Protein AF-A0A2V9ZE07-F1 (afdb_monomer_lite)

Secondary structure (DSSP, 8-state):
-HHHHHHHHHHHTGGGSHHHHHHHGGGGGT--THHHHHHHHHHHHHHHHHHHHHHHHHHTHHHHHHHHHHHHHHHHHHHHHHHHS-SS-S----HHHHHHHHSTTGGGSEE--TT-GGGHHHHHHH-SSEESS-S-GGG---HHHHSS--SSGGGGGGGHHHHHHHHHHHHHTGGGGT-

pLDDT: mean 88.66, std 7.22, range [58.84, 97.31]

Radius of gyration: 22.38 Å; chains: 1; bounding box: 46×36×62 Å

Sequence (179 aa):
MFVAWYLTALLGLGGTTPVAKFLLGRAFQVLTFERFTFWATLMALPIVAAVAEELVARYKMKAAVPLWIAVVATFSMSVAWTAFRPINGSPFRVDEVINFLNRDEHAKFRYLTLGFGYNFSKVAAAVKAQSIDGDYNSARLLPELTAYGSGQLYNSKYYGAAGMESLRSVLKHANQYGL

Structure (mmCIF, N/CA/C/O backbone):
data_AF-A0A2V9ZE07-F1
#
_entry.id   AF-A0A2V9ZE07-F1
#
loop_
_atom_site.group_PDB
_atom_site.id
_atom_site.type_symbol
_atom_site.label_atom_id
_atom_site.label_alt_id
_atom_site.label_comp_id
_atom_site.label_asym_id
_atom_site.label_entity_id
_atom_site.label_seq_id
_atom_site.pdbx_PDB_ins_code
_atom_site.Cartn_x
_atom_site.Cartn_y
_atom_site.Cartn_z
_atom_site.occupancy
_atom_site.B_iso_or_equiv
_atom_site.auth_seq_id
_atom_site.auth_comp_id
_atom_site.auth_asym_id
_atom_site.auth_atom_id
_atom_site.pdbx_PDB_model_num
ATOM 1 N N . MET A 1 1 ? -22.632 -9.093 8.313 1.00 81.12 1 MET A N 1
ATOM 2 C CA . MET A 1 1 ? -21.652 -7.987 8.406 1.00 81.12 1 MET A CA 1
ATOM 3 C C . MET A 1 1 ? -20.412 -8.370 9.212 1.00 81.12 1 MET A C 1
ATOM 5 O O . MET A 1 1 ? -19.327 -8.313 8.657 1.00 81.12 1 MET A O 1
ATOM 9 N N . PHE A 1 2 ? -20.553 -8.840 10.457 1.00 88.75 2 PHE A N 1
ATOM 10 C CA . PHE A 1 2 ? -19.416 -9.216 11.314 1.00 88.75 2 PHE A CA 1
ATOM 11 C C . PHE A 1 2 ? -18.482 -10.286 10.712 1.00 88.75 2 PHE A C 1
ATOM 13 O O . PHE A 1 2 ? -17.270 -10.118 10.723 1.00 88.75 2 PHE A O 1
ATOM 20 N N . VAL A 1 3 ? -19.035 -11.346 10.110 1.00 92.25 3 VAL A N 1
ATOM 21 C CA . VAL A 1 3 ? -18.234 -12.400 9.451 1.00 92.25 3 VAL A CA 1
ATOM 22 C C . VAL A 1 3 ? -17.419 -11.845 8.279 1.00 92.25 3 VAL A C 1
ATOM 24 O O . VAL A 1 3 ? -16.237 -12.143 8.155 1.00 92.25 3 VAL A O 1
ATOM 27 N N . ALA A 1 4 ? -18.033 -11.003 7.441 1.00 92.06 4 ALA A N 1
ATOM 28 C CA . ALA A 1 4 ? -17.349 -10.375 6.312 1.00 92.06 4 ALA A CA 1
ATOM 29 C C . ALA A 1 4 ? -16.219 -9.454 6.792 1.00 92.06 4 ALA A C 1
ATOM 31 O O . ALA A 1 4 ? -15.099 -9.570 6.302 1.00 92.06 4 ALA A O 1
ATOM 32 N N . TRP A 1 5 ? -16.492 -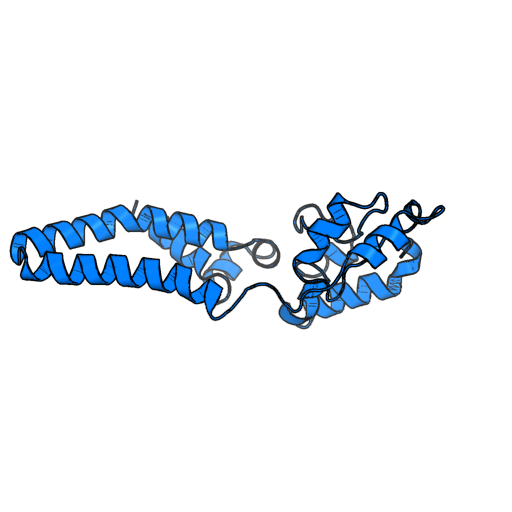8.625 7.807 1.00 94.75 5 TRP A N 1
ATOM 33 C CA . TRP A 1 5 ? -15.478 -7.806 8.465 1.00 94.75 5 TRP A CA 1
ATOM 34 C C . TRP A 1 5 ? -14.305 -8.662 8.953 1.00 94.75 5 TRP A C 1
ATOM 36 O O . TRP A 1 5 ? -13.168 -8.404 8.569 1.00 94.75 5 TRP A O 1
ATOM 46 N N . TYR A 1 6 ? -14.584 -9.725 9.710 1.00 92.62 6 TYR A N 1
ATOM 47 C CA . TYR A 1 6 ? -13.567 -10.604 10.282 1.00 92.62 6 TYR A CA 1
ATOM 48 C C . TYR A 1 6 ? -12.697 -11.269 9.208 1.00 92.62 6 TYR A C 1
ATOM 50 O O . TYR A 1 6 ? -11.472 -11.250 9.305 1.00 92.62 6 TYR A O 1
ATOM 58 N N . LEU A 1 7 ? -13.309 -11.784 8.138 1.00 92.69 7 LEU A N 1
ATOM 59 C CA . LEU A 1 7 ? -12.576 -12.362 7.010 1.00 92.69 7 LEU A CA 1
ATOM 60 C C . LEU A 1 7 ? -11.699 -11.318 6.307 1.00 92.69 7 LEU A C 1
ATOM 62 O O . LEU A 1 7 ? -10.524 -11.576 6.057 1.00 92.69 7 LEU A O 1
ATOM 66 N N . THR A 1 8 ? -12.232 -10.125 6.024 1.00 93.62 8 THR A N 1
ATOM 67 C CA . THR A 1 8 ? -11.437 -9.052 5.405 1.00 93.62 8 THR A CA 1
ATOM 68 C C . THR A 1 8 ? -10.323 -8.546 6.315 1.00 93.62 8 THR A C 1
ATOM 70 O O . THR A 1 8 ? -9.238 -8.257 5.823 1.00 93.62 8 THR A O 1
ATOM 73 N N . ALA A 1 9 ? -10.537 -8.500 7.631 1.00 93.56 9 ALA A N 1
ATOM 74 C CA . ALA A 1 9 ? -9.517 -8.118 8.599 1.00 93.56 9 ALA A CA 1
ATOM 75 C C . ALA A 1 9 ? -8.389 -9.158 8.649 1.00 93.56 9 ALA A C 1
ATOM 77 O O . ALA A 1 9 ? -7.220 -8.795 8.554 1.00 93.56 9 ALA A O 1
ATOM 78 N N . LEU A 1 10 ? -8.726 -10.452 8.708 1.00 92.88 10 LEU A N 1
ATOM 79 C CA . LEU A 1 10 ? -7.743 -11.539 8.683 1.00 92.88 10 LEU A CA 1
ATOM 80 C C . LEU A 1 10 ? -6.925 -11.565 7.389 1.00 92.88 10 LEU A C 1
ATOM 82 O O . LEU A 1 10 ? -5.717 -11.786 7.435 1.00 92.88 10 LEU A O 1
ATOM 86 N N . LEU A 1 11 ? -7.560 -11.322 6.240 1.00 92.69 11 LEU A N 1
ATOM 87 C CA . LEU A 1 11 ? -6.845 -11.209 4.969 1.00 92.69 11 LEU A CA 1
ATOM 88 C C . LEU A 1 11 ? -6.000 -9.928 4.908 1.00 92.69 11 LEU A C 1
ATOM 90 O O . LEU A 1 11 ? -4.870 -9.978 4.433 1.00 92.69 11 LEU A O 1
ATOM 94 N N . GLY A 1 12 ? -6.498 -8.803 5.430 1.00 92.19 12 GLY A N 1
ATOM 95 C CA . GLY A 1 12 ? -5.788 -7.517 5.472 1.00 92.19 12 GLY A CA 1
ATOM 96 C C . GLY A 1 12 ? -4.499 -7.539 6.299 1.00 92.19 12 GLY A C 1
ATOM 97 O O . GLY A 1 12 ? -3.578 -6.774 6.023 1.00 92.19 12 GLY A O 1
ATOM 98 N N . LEU A 1 13 ? -4.379 -8.471 7.249 1.00 90.56 13 LEU A N 1
ATOM 99 C CA . LEU A 1 13 ? -3.137 -8.735 7.986 1.00 90.56 13 LEU A CA 1
ATOM 100 C C . LEU A 1 13 ? -2.004 -9.287 7.096 1.00 90.56 13 LEU A C 1
ATOM 102 O O . LEU A 1 13 ? -0.842 -9.314 7.521 1.00 90.56 13 LEU A O 1
ATOM 106 N N . GLY A 1 14 ? -2.313 -9.720 5.869 1.00 87.31 14 GLY A N 1
ATOM 107 C CA . GLY A 1 14 ? -1.336 -10.187 4.892 1.00 87.31 14 GLY A CA 1
ATOM 108 C C . GLY A 1 14 ? -0.454 -11.299 5.457 1.00 87.31 14 GLY A C 1
ATOM 109 O O . GLY A 1 14 ? -0.948 -12.309 5.949 1.00 87.31 14 GLY A O 1
ATOM 110 N N . GLY A 1 15 ? 0.867 -11.112 5.400 1.00 83.81 15 GLY A N 1
ATOM 111 C CA . GLY A 1 15 ? 1.847 -12.103 5.860 1.00 83.81 15 GLY A CA 1
ATOM 112 C C . GLY A 1 15 ? 2.083 -12.171 7.368 1.00 83.81 15 GLY A C 1
ATOM 113 O O . GLY A 1 15 ? 2.853 -13.023 7.803 1.00 83.81 15 GLY A O 1
ATOM 114 N N . THR A 1 16 ? 1.451 -11.309 8.171 1.00 86.62 16 THR A N 1
ATOM 115 C CA . THR A 1 16 ? 1.605 -11.353 9.640 1.00 86.62 16 THR A CA 1
ATOM 116 C C . THR A 1 16 ? 0.843 -12.517 10.276 1.00 86.62 16 THR A C 1
ATOM 118 O O . THR A 1 16 ? 1.150 -12.914 11.397 1.00 86.62 16 THR A O 1
ATOM 121 N N . THR A 1 17 ? -0.106 -13.113 9.545 1.00 88.75 17 THR A N 1
ATOM 122 C CA . THR A 1 17 ? -0.785 -14.355 9.928 1.00 88.75 17 THR A CA 1
ATOM 123 C C . THR A 1 17 ? -0.690 -15.379 8.795 1.00 88.75 17 THR A C 1
ATOM 125 O O . THR A 1 17 ? -0.633 -15.007 7.621 1.00 88.75 17 THR A O 1
ATOM 128 N N . PRO A 1 18 ? -0.700 -16.690 9.092 1.00 88.38 18 PRO A N 1
ATOM 129 C CA . PRO A 1 18 ? -0.617 -17.705 8.045 1.00 88.38 18 PRO A CA 1
ATOM 130 C C . PRO A 1 18 ? -1.939 -17.881 7.272 1.00 88.38 18 PRO A C 1
ATOM 132 O O . PRO A 1 18 ? -1.960 -18.546 6.237 1.00 88.38 18 PRO A O 1
ATOM 135 N N . VAL A 1 19 ? -3.036 -17.267 7.736 1.00 89.75 19 VAL A N 1
ATOM 136 C CA . VAL A 1 19 ? -4.397 -17.429 7.196 1.00 89.75 19 VAL A CA 1
ATOM 137 C C . VAL A 1 19 ? -4.473 -17.034 5.723 1.00 89.75 19 VAL A C 1
ATOM 139 O O . VAL A 1 19 ? -4.924 -17.823 4.895 1.00 89.75 19 VAL A O 1
ATOM 142 N N . ALA A 1 20 ? -3.985 -15.841 5.376 1.00 87.50 20 ALA A N 1
ATOM 143 C CA . ALA A 1 20 ? -4.022 -15.354 4.000 1.00 87.50 20 ALA A CA 1
ATOM 144 C C . ALA A 1 20 ? -3.210 -16.253 3.053 1.00 87.50 20 ALA A C 1
ATOM 146 O O . ALA A 1 20 ? -3.636 -16.517 1.930 1.00 87.50 20 ALA A O 1
ATOM 147 N N . LYS A 1 21 ? -2.070 -16.776 3.520 1.00 88.19 21 LYS A N 1
ATOM 148 C CA . LYS A 1 21 ? -1.216 -17.678 2.739 1.00 88.19 21 LYS A CA 1
ATOM 149 C C . LYS A 1 21 ? -1.889 -19.027 2.482 1.00 88.19 21 LYS A C 1
ATOM 151 O O . LYS A 1 21 ? -1.805 -19.533 1.366 1.00 88.19 21 LYS A O 1
ATOM 156 N N . PHE A 1 22 ? -2.572 -19.591 3.480 1.00 90.75 22 PHE A N 1
ATOM 157 C CA . PHE A 1 22 ? -3.299 -20.852 3.321 1.00 90.75 22 PHE A CA 1
ATOM 158 C C . PHE A 1 22 ? -4.522 -20.721 2.411 1.00 90.75 22 PHE A C 1
ATOM 160 O O . PHE A 1 22 ? -4.741 -21.590 1.574 1.00 90.75 22 PHE A O 1
ATOM 167 N N . LEU A 1 23 ? -5.287 -19.633 2.534 1.00 89.88 23 LEU A N 1
ATOM 168 C CA . LEU A 1 23 ? -6.501 -19.430 1.739 1.00 89.88 23 LEU A CA 1
ATOM 169 C C . LEU A 1 23 ? -6.212 -19.063 0.278 1.00 89.88 23 LEU A C 1
ATOM 171 O O . LEU A 1 23 ? -6.925 -19.509 -0.616 1.00 89.88 23 LEU A O 1
ATOM 175 N N . LEU A 1 24 ? -5.192 -18.236 0.026 1.00 87.62 24 LEU A N 1
ATOM 176 C CA . LEU A 1 24 ? -4.928 -17.671 -1.304 1.00 87.62 24 LEU A CA 1
ATOM 177 C C . LEU A 1 24 ? -3.844 -18.425 -2.087 1.00 87.62 24 LEU A C 1
ATOM 179 O O . LEU A 1 24 ? -3.703 -18.216 -3.294 1.00 87.62 24 LEU A O 1
ATOM 183 N N . GLY A 1 25 ? -3.052 -19.279 -1.430 1.00 86.81 25 GLY A N 1
ATOM 184 C CA . GLY A 1 25 ? -1.989 -20.051 -2.073 1.00 86.81 25 GLY A CA 1
ATOM 185 C C . GLY A 1 25 ? -1.024 -19.158 -2.860 1.00 86.81 25 GLY A C 1
ATOM 186 O O . GLY A 1 25 ? -0.417 -18.243 -2.308 1.00 86.81 25 GLY A O 1
ATOM 187 N N . ARG A 1 26 ? -0.895 -19.390 -4.173 1.00 80.88 26 ARG A N 1
ATOM 188 C CA . ARG A 1 26 ? -0.017 -18.592 -5.052 1.00 80.88 26 ARG A CA 1
ATOM 189 C C . ARG A 1 26 ? -0.466 -17.133 -5.183 1.00 80.88 26 ARG A C 1
ATOM 191 O O . ARG A 1 26 ? 0.384 -16.256 -5.302 1.00 80.88 26 ARG A O 1
ATOM 198 N N . ALA A 1 27 ? -1.768 -16.851 -5.101 1.00 81.81 27 ALA A N 1
ATOM 199 C CA . ALA A 1 27 ? -2.284 -15.486 -5.213 1.00 81.81 27 ALA A CA 1
ATOM 200 C C . ALA A 1 27 ? -1.805 -14.584 -4.061 1.00 81.81 27 ALA A C 1
ATOM 202 O O . ALA A 1 27 ? -1.682 -13.376 -4.247 1.00 81.81 27 ALA A O 1
ATOM 203 N N . PHE A 1 28 ? -1.438 -15.166 -2.912 1.00 83.81 28 PHE A N 1
ATOM 204 C CA . PHE A 1 28 ? -0.814 -14.447 -1.797 1.00 83.81 28 PHE A CA 1
ATOM 205 C C . PHE A 1 28 ? 0.465 -13.698 -2.207 1.00 83.81 28 PHE A C 1
ATOM 207 O O . PHE A 1 28 ? 0.761 -12.644 -1.658 1.00 83.81 28 PHE A O 1
ATOM 214 N N . GLN A 1 29 ? 1.227 -14.232 -3.165 1.00 75.81 29 GLN A N 1
ATOM 215 C CA . GLN A 1 29 ? 2.504 -13.649 -3.589 1.00 75.81 29 GLN A CA 1
ATOM 216 C C . GLN A 1 29 ? 2.340 -12.444 -4.525 1.00 75.81 29 GLN A C 1
ATOM 218 O O . GLN A 1 29 ? 3.306 -11.723 -4.752 1.00 75.81 29 GLN A O 1
ATOM 223 N N . VAL A 1 30 ? 1.140 -12.248 -5.079 1.00 72.44 30 VAL A N 1
ATOM 224 C CA . VAL A 1 30 ? 0.864 -11.242 -6.117 1.00 72.44 30 VAL A CA 1
ATOM 225 C C . VAL A 1 30 ? -0.130 -10.185 -5.629 1.00 72.44 30 VAL A C 1
ATOM 227 O O . VAL A 1 30 ? -0.059 -9.029 -6.040 1.00 72.44 30 VAL A O 1
ATOM 230 N N . LEU A 1 31 ? -1.070 -10.565 -4.758 1.00 77.75 31 LEU A N 1
ATOM 231 C CA . LEU A 1 31 ? -2.118 -9.672 -4.273 1.00 77.75 31 LEU A CA 1
ATOM 232 C C . LEU A 1 31 ? -1.576 -8.601 -3.324 1.00 77.75 31 LEU A C 1
ATOM 234 O O . LEU A 1 31 ? -0.875 -8.888 -2.356 1.00 77.75 31 LEU A O 1
ATOM 238 N N . THR A 1 32 ? -2.004 -7.361 -3.554 1.00 80.38 32 THR A N 1
ATOM 239 C CA . THR A 1 32 ? -1.836 -6.269 -2.597 1.00 80.38 32 THR A CA 1
ATOM 240 C C . THR A 1 32 ? -2.959 -6.321 -1.560 1.00 80.38 32 THR A C 1
ATOM 242 O O . THR A 1 32 ? -4.146 -6.203 -1.875 1.00 80.38 32 THR A O 1
ATOM 245 N N . PHE A 1 33 ? -2.592 -6.518 -0.292 1.00 87.50 33 PHE A N 1
ATOM 246 C CA . PHE A 1 33 ? -3.560 -6.732 0.792 1.00 87.50 33 PHE A CA 1
ATOM 247 C C . PHE A 1 33 ? -4.286 -5.461 1.259 1.00 87.50 33 PHE A C 1
ATOM 249 O O . PHE A 1 33 ? -5.283 -5.547 1.972 1.00 87.50 33 PHE A O 1
ATOM 256 N N . GLU A 1 34 ? -3.854 -4.289 0.790 1.00 87.50 34 GLU A N 1
ATOM 257 C CA . GLU A 1 34 ? -4.428 -2.979 1.125 1.00 87.50 34 GLU A CA 1
ATOM 258 C C . GLU A 1 34 ? -5.934 -2.901 0.856 1.00 87.50 34 GLU A C 1
ATOM 260 O O . GLU A 1 34 ? -6.675 -2.295 1.627 1.00 87.50 34 GLU A O 1
ATOM 265 N N . ARG A 1 35 ? -6.412 -3.572 -0.201 1.00 89.62 35 ARG A N 1
ATOM 266 C CA . ARG A 1 35 ? -7.842 -3.623 -0.536 1.00 89.62 35 ARG A CA 1
ATOM 267 C C . ARG A 1 35 ? -8.655 -4.284 0.576 1.00 89.62 35 ARG A C 1
ATOM 269 O O . ARG A 1 35 ? -9.740 -3.811 0.900 1.00 89.62 35 ARG A O 1
ATOM 276 N N . PHE A 1 36 ? -8.135 -5.353 1.179 1.00 93.56 36 PHE A N 1
ATOM 277 C CA . PHE A 1 36 ? -8.804 -6.028 2.291 1.00 93.56 36 PHE A CA 1
ATOM 278 C C . PHE A 1 36 ? -8.802 -5.153 3.543 1.00 93.56 36 PHE A C 1
ATOM 280 O O . PHE A 1 36 ? -9.841 -5.024 4.182 1.00 93.56 36 PHE A O 1
ATOM 287 N N . THR A 1 37 ? -7.687 -4.482 3.840 1.00 92.75 37 THR A N 1
ATOM 288 C CA . THR A 1 37 ? -7.582 -3.534 4.961 1.00 92.75 37 THR A CA 1
ATOM 289 C C . THR A 1 37 ? -8.543 -2.354 4.811 1.00 92.75 37 THR A C 1
ATOM 291 O O . THR A 1 37 ? -9.201 -1.965 5.778 1.00 92.75 37 TH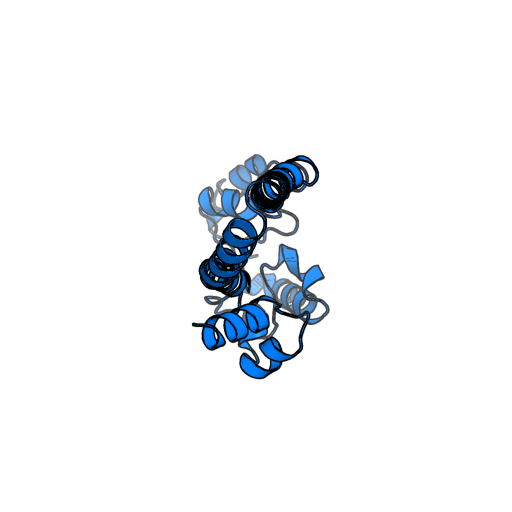R A O 1
ATOM 294 N N . PHE A 1 38 ? -8.688 -1.820 3.596 1.00 93.75 38 PHE A N 1
ATOM 295 C CA . PHE A 1 38 ? -9.657 -0.770 3.285 1.00 93.75 38 PHE A CA 1
ATOM 296 C C . PHE A 1 38 ? -11.090 -1.221 3.596 1.00 93.75 38 PHE A C 1
ATOM 298 O O . PHE A 1 38 ? -11.792 -0.577 4.380 1.00 93.75 38 PHE A O 1
ATOM 305 N N . TRP A 1 39 ? -11.510 -2.365 3.048 1.00 94.81 39 TRP A N 1
ATOM 306 C CA . TRP A 1 39 ? -12.858 -2.890 3.269 1.00 94.81 39 TRP A CA 1
ATOM 307 C C . TRP A 1 39 ? -13.110 -3.289 4.724 1.00 94.81 39 TRP A C 1
ATOM 309 O O . TRP A 1 39 ? -14.190 -3.016 5.248 1.00 94.81 39 TRP A O 1
ATOM 319 N N . ALA A 1 40 ? -12.117 -3.867 5.399 1.00 95.38 40 ALA A N 1
ATOM 320 C CA . ALA A 1 40 ? -12.195 -4.180 6.821 1.00 95.38 40 ALA A CA 1
ATOM 321 C C . ALA A 1 40 ? -12.408 -2.912 7.661 1.00 95.38 40 ALA A C 1
ATOM 323 O O . ALA A 1 40 ? -13.243 -2.901 8.561 1.00 95.38 40 ALA A O 1
ATOM 324 N N . THR A 1 41 ? -11.716 -1.818 7.340 1.00 93.19 41 THR A N 1
ATOM 325 C CA . THR A 1 41 ? -11.874 -0.540 8.051 1.00 93.19 41 THR A CA 1
ATOM 326 C C . THR A 1 41 ? -13.267 0.048 7.832 1.00 93.19 41 THR A C 1
ATOM 328 O O . THR A 1 41 ? -13.922 0.452 8.790 1.00 93.19 41 THR A O 1
ATOM 331 N N . LEU A 1 42 ? -13.770 0.030 6.592 1.00 94.50 42 LEU A N 1
ATOM 332 C CA . LEU A 1 42 ? -15.113 0.525 6.279 1.00 94.50 42 LEU A CA 1
ATOM 333 C C . LEU A 1 42 ? -16.202 -0.288 6.997 1.00 94.50 42 LEU A C 1
ATOM 335 O O . LEU A 1 42 ? -17.130 0.276 7.574 1.00 94.50 42 LEU A O 1
ATOM 339 N N . MET A 1 43 ? -16.069 -1.617 7.010 1.00 95.44 43 MET A N 1
ATOM 340 C CA . MET A 1 43 ? -17.009 -2.502 7.702 1.00 95.44 43 MET A CA 1
ATOM 341 C C . MET A 1 43 ? -16.907 -2.421 9.231 1.00 95.44 43 MET A C 1
ATOM 343 O O . MET A 1 43 ? -17.859 -2.802 9.911 1.00 95.44 43 MET A O 1
ATOM 347 N N . ALA A 1 44 ? -15.798 -1.919 9.782 1.00 94.81 44 ALA A N 1
ATOM 348 C CA . ALA A 1 44 ? -15.656 -1.681 11.217 1.00 94.81 44 ALA A CA 1
ATOM 349 C C . ALA A 1 44 ? -16.483 -0.477 11.698 1.00 94.81 44 ALA A C 1
ATOM 351 O O . ALA A 1 44 ? -16.851 -0.433 12.872 1.00 94.81 44 ALA A O 1
ATOM 352 N N . LEU A 1 45 ? -16.796 0.486 10.816 1.00 93.62 45 LEU A N 1
ATOM 353 C CA . LEU A 1 45 ? -17.426 1.752 11.209 1.00 93.62 45 LEU A CA 1
ATOM 354 C C . LEU A 1 45 ? -18.736 1.569 11.990 1.00 93.62 45 LEU A C 1
ATOM 356 O O . LEU A 1 45 ? -18.857 2.200 13.036 1.00 93.62 45 LEU A O 1
ATOM 360 N N . PRO A 1 46 ? -19.690 0.701 11.593 1.00 94.38 46 PRO A N 1
ATOM 361 C CA . PRO A 1 46 ? -20.930 0.545 12.356 1.00 94.38 46 PRO A CA 1
ATOM 362 C C . PRO A 1 46 ? -20.726 -0.114 13.721 1.00 94.38 46 PRO A C 1
ATOM 364 O O . PRO A 1 46 ? -21.448 0.200 14.660 1.00 94.38 46 PRO A O 1
ATOM 367 N N . ILE A 1 47 ? -19.725 -0.992 13.851 1.00 92.88 47 ILE A N 1
ATOM 368 C CA . ILE A 1 47 ? -19.372 -1.619 15.133 1.00 92.88 47 ILE A CA 1
ATOM 369 C C . ILE A 1 47 ? -18.835 -0.545 16.084 1.00 92.88 47 ILE A C 1
ATOM 371 O O . ILE A 1 47 ? -19.285 -0.437 17.221 1.00 92.88 47 ILE A O 1
ATOM 375 N N . VAL A 1 48 ? -17.910 0.288 15.598 1.00 93.50 48 VAL A N 1
ATOM 376 C CA . VAL A 1 48 ? -17.354 1.408 16.369 1.00 93.50 48 VAL A CA 1
ATOM 377 C C . VAL A 1 48 ? -18.437 2.434 16.706 1.00 93.50 48 VAL A C 1
ATOM 379 O O . VAL A 1 48 ? -18.473 2.925 17.830 1.00 93.50 48 VAL A O 1
ATOM 382 N N . ALA A 1 49 ? -19.341 2.728 15.768 1.00 93.75 49 ALA A N 1
ATOM 383 C CA . ALA A 1 49 ? -20.445 3.659 15.976 1.00 93.75 49 ALA A CA 1
ATOM 384 C C . ALA A 1 49 ? -21.406 3.178 17.071 1.00 93.75 49 ALA A C 1
ATOM 386 O O . ALA A 1 49 ? -21.729 3.965 17.954 1.00 93.75 49 ALA A O 1
ATOM 387 N N . ALA A 1 50 ? -21.793 1.898 17.070 1.00 95.12 50 ALA A N 1
ATOM 388 C CA . ALA A 1 50 ? -22.657 1.330 18.107 1.00 95.12 50 ALA A CA 1
ATOM 389 C C . ALA A 1 50 ? -22.017 1.424 19.504 1.00 95.12 50 ALA A C 1
ATOM 391 O O . ALA A 1 50 ? -22.663 1.829 20.468 1.00 95.12 50 ALA A O 1
ATOM 392 N N . VAL A 1 51 ? -20.716 1.125 19.608 1.00 94.56 51 VAL A N 1
ATOM 393 C CA . VAL A 1 51 ? -19.968 1.262 20.870 1.00 94.56 51 VAL A CA 1
ATOM 394 C C . VAL A 1 51 ? -19.876 2.728 21.306 1.00 94.56 51 VAL A C 1
ATOM 396 O O . VAL A 1 51 ? -20.049 3.042 22.484 1.00 94.56 51 VAL A O 1
ATOM 399 N N . ALA A 1 52 ? -19.614 3.644 20.371 1.00 95.19 52 ALA A N 1
ATOM 400 C CA . ALA A 1 52 ? -19.549 5.074 20.655 1.00 95.19 52 ALA A CA 1
ATOM 401 C C . ALA A 1 52 ? -20.906 5.628 21.115 1.00 95.19 52 ALA A C 1
ATOM 403 O O . ALA A 1 52 ? -20.952 6.407 22.066 1.00 95.19 52 ALA A O 1
ATOM 404 N N . GLU A 1 53 ? -22.001 5.202 20.483 1.00 96.69 53 GLU A N 1
ATOM 405 C CA . GLU A 1 53 ? -23.365 5.568 20.861 1.00 96.69 53 GLU A CA 1
ATOM 406 C C . GLU A 1 53 ? -23.674 5.128 22.295 1.00 96.69 53 GLU A C 1
ATOM 408 O O . GLU A 1 53 ? -24.090 5.953 23.108 1.00 96.69 53 GLU A O 1
ATOM 413 N N . GLU A 1 54 ? -23.393 3.870 22.644 1.00 96.88 54 GLU A N 1
ATOM 414 C CA . GLU A 1 54 ? -23.634 3.349 23.992 1.00 96.88 54 GLU A CA 1
ATOM 415 C C . GLU A 1 54 ? -22.799 4.091 25.052 1.00 96.88 54 GLU A C 1
ATOM 417 O O . GLU A 1 54 ? -23.304 4.475 26.113 1.00 96.88 54 GLU A O 1
ATOM 422 N N . LEU A 1 55 ? -21.526 4.370 24.750 1.00 96.12 55 LEU A N 1
ATOM 423 C CA . LEU A 1 55 ? -20.639 5.130 25.632 1.00 96.12 55 LEU A CA 1
ATOM 424 C C . LEU A 1 55 ? -21.133 6.564 25.851 1.00 96.12 55 LEU A C 1
ATOM 426 O O . LEU A 1 55 ? -21.142 7.048 26.987 1.00 96.12 55 LEU A O 1
ATOM 430 N N . VAL A 1 56 ? -21.555 7.252 24.789 1.00 97.12 56 VAL A N 1
ATOM 431 C CA . VAL A 1 56 ? -22.074 8.622 24.881 1.00 97.12 56 VAL A CA 1
ATOM 432 C C . VAL A 1 56 ? -23.433 8.645 25.575 1.00 97.12 56 VAL A C 1
ATOM 434 O O . VAL A 1 56 ? -23.662 9.518 26.409 1.00 97.12 56 VAL A O 1
ATOM 437 N N . ALA A 1 57 ? -24.311 7.674 25.330 1.00 96.88 57 ALA A N 1
ATOM 438 C CA . ALA A 1 57 ? -25.584 7.571 26.037 1.00 96.88 57 ALA A CA 1
ATOM 439 C C . ALA A 1 57 ? -25.375 7.402 27.553 1.00 96.88 57 ALA A C 1
ATOM 441 O O . ALA A 1 57 ? -26.044 8.057 28.357 1.00 96.88 57 ALA A O 1
ATOM 442 N N . ARG A 1 58 ? -24.399 6.575 27.953 1.00 97.31 58 ARG A N 1
ATOM 443 C CA . ARG A 1 58 ? -24.125 6.253 29.360 1.00 97.31 58 ARG A CA 1
ATOM 444 C C . ARG A 1 58 ? -23.342 7.333 30.104 1.00 97.31 58 ARG A C 1
ATOM 446 O O . ARG A 1 58 ? -23.661 7.645 31.249 1.00 97.31 58 ARG A O 1
ATOM 453 N N . TYR A 1 59 ? -22.314 7.898 29.475 1.00 96.69 59 TYR A N 1
ATOM 454 C CA . TYR A 1 59 ? -21.357 8.802 30.127 1.00 96.69 59 TYR A CA 1
ATOM 455 C C . TYR A 1 59 ? -21.415 10.246 29.604 1.00 96.69 59 TYR A C 1
ATOM 457 O O . TYR A 1 59 ? -20.726 11.125 30.135 1.00 96.69 59 TYR A O 1
ATOM 465 N N . LYS A 1 60 ? -22.261 10.527 28.603 1.00 95.31 60 LYS A N 1
ATOM 466 C CA . LYS A 1 60 ? -22.480 11.852 28.001 1.00 95.31 60 LYS A CA 1
ATOM 467 C C . LYS A 1 60 ? -21.155 12.502 27.590 1.00 95.31 60 LYS A C 1
ATOM 469 O O . LYS A 1 60 ? -20.312 11.874 26.948 1.00 95.31 60 LYS A O 1
ATOM 474 N N . MET A 1 61 ? -20.932 13.749 28.008 1.00 94.00 61 MET A N 1
ATOM 475 C CA . MET A 1 61 ? -19.726 14.516 27.692 1.00 94.00 61 MET A CA 1
ATOM 476 C C . MET A 1 61 ? -18.433 13.858 28.185 1.00 94.00 61 MET A C 1
ATOM 478 O O . MET A 1 61 ? -17.391 14.055 27.565 1.00 94.00 61 MET A O 1
ATOM 482 N N . LYS A 1 62 ? -18.486 13.032 29.243 1.00 95.06 62 LYS A N 1
ATOM 483 C CA . LYS A 1 62 ? -17.301 12.314 29.738 1.00 95.06 62 LYS A CA 1
ATOM 484 C C . LYS A 1 62 ? -16.809 11.239 28.761 1.00 95.06 62 LYS A C 1
ATOM 486 O O . LYS A 1 62 ? -15.637 10.897 28.822 1.00 95.06 62 LYS A O 1
ATOM 491 N N . ALA A 1 63 ? -17.666 10.741 27.865 1.00 95.06 63 ALA A N 1
ATOM 492 C CA . ALA A 1 63 ? -17.271 9.869 26.755 1.00 95.06 63 ALA A CA 1
ATOM 493 C C . ALA A 1 63 ? -17.103 10.634 25.435 1.00 95.06 63 ALA A C 1
ATOM 495 O O . ALA A 1 63 ? -16.171 10.355 24.686 1.00 95.06 63 ALA A O 1
ATOM 496 N N . ALA A 1 64 ? -17.957 11.625 25.157 1.00 95.00 64 ALA A N 1
ATOM 497 C CA . ALA A 1 64 ? -17.919 12.354 23.888 1.00 95.00 64 ALA A CA 1
ATOM 498 C C . ALA A 1 64 ? -16.592 13.102 23.670 1.00 95.00 64 ALA A C 1
ATOM 500 O O . ALA A 1 64 ? -16.025 13.040 22.582 1.00 95.00 64 ALA A O 1
ATOM 501 N N . VAL A 1 65 ? -16.066 13.765 24.708 1.00 96.44 65 VAL A N 1
ATOM 502 C CA . VAL A 1 65 ? -14.797 14.509 24.625 1.00 96.44 65 VAL A CA 1
ATOM 503 C C . VAL A 1 65 ? -13.607 13.594 24.299 1.00 96.44 65 VAL A C 1
ATOM 505 O O . VAL A 1 65 ? -12.934 13.860 23.304 1.00 96.44 65 VAL A O 1
ATOM 508 N N . PRO A 1 66 ? -13.325 12.511 25.053 1.00 96.25 66 PRO A N 1
ATOM 509 C CA . PRO A 1 66 ? -12.203 11.634 24.723 1.00 96.25 66 PRO A CA 1
ATOM 510 C C . PRO A 1 66 ? -12.383 10.905 23.386 1.00 96.25 66 PRO A C 1
ATOM 512 O O . PRO A 1 66 ? -11.396 10.732 22.677 1.00 96.25 66 PRO A O 1
ATOM 515 N N . LEU A 1 67 ? -13.610 10.530 22.998 1.00 95.44 67 LEU A N 1
ATOM 516 C CA . LEU A 1 67 ? -13.871 9.954 21.672 1.00 95.44 67 LEU A CA 1
ATOM 517 C C . LEU A 1 67 ? -13.532 10.943 20.553 1.00 95.44 67 LEU A C 1
ATOM 519 O O . LEU A 1 67 ? -12.855 10.577 19.594 1.00 95.44 67 LEU A O 1
ATOM 523 N N . TRP A 1 68 ? -13.943 12.204 20.692 1.00 95.38 68 TRP A N 1
ATOM 524 C CA . TRP A 1 68 ? -13.609 13.247 19.726 1.00 95.38 68 TRP A CA 1
ATOM 525 C C . TRP A 1 68 ? -12.097 13.484 19.642 1.00 95.38 68 TRP A C 1
ATOM 527 O O . TRP A 1 68 ? -11.542 13.522 18.545 1.00 95.38 68 TRP A O 1
ATOM 537 N N . ILE A 1 69 ? -11.411 13.556 20.789 1.00 96.88 69 ILE A N 1
ATOM 538 C CA . ILE A 1 69 ? -9.947 13.675 20.839 1.00 96.88 69 ILE A CA 1
ATOM 539 C C . ILE A 1 69 ? -9.286 12.481 20.142 1.00 96.88 69 ILE A C 1
ATOM 541 O O . ILE A 1 69 ? -8.370 12.681 19.351 1.00 96.88 69 ILE A O 1
ATOM 545 N N . ALA A 1 70 ? -9.749 11.252 20.388 1.00 94.81 70 ALA A N 1
ATOM 546 C CA . ALA A 1 70 ? -9.197 10.048 19.769 1.00 94.81 70 ALA A CA 1
ATOM 547 C C . ALA A 1 70 ? -9.357 10.052 18.242 1.00 94.81 70 ALA A C 1
ATOM 549 O O . ALA A 1 70 ? -8.425 9.691 17.521 1.00 94.81 70 ALA A O 1
ATOM 550 N N . VAL A 1 71 ? -10.513 10.503 17.747 1.00 93.50 71 VAL A N 1
ATOM 551 C CA . VAL A 1 71 ? -10.779 10.672 16.313 1.00 93.50 71 VAL A CA 1
ATOM 552 C C . VAL A 1 71 ? -9.813 11.690 15.711 1.00 93.50 71 VAL A C 1
ATOM 554 O O . VAL A 1 71 ? -9.084 11.356 14.776 1.00 93.50 71 VAL A O 1
ATOM 557 N N . VAL A 1 72 ? -9.752 12.903 16.271 1.00 96.50 72 VAL A N 1
ATOM 558 C CA . VAL A 1 72 ? -8.859 13.963 15.781 1.00 96.50 72 VAL A CA 1
ATOM 559 C C . VAL A 1 72 ? -7.406 13.503 15.823 1.00 96.50 72 VAL A C 1
ATOM 561 O O . VAL A 1 72 ? -6.713 13.600 14.816 1.00 96.50 72 VAL A O 1
ATOM 564 N N . ALA A 1 73 ? -6.959 12.926 16.938 1.00 96.12 73 ALA A N 1
ATOM 565 C CA . ALA A 1 73 ? -5.597 12.432 17.091 1.00 96.12 73 ALA A CA 1
ATOM 566 C C . ALA A 1 73 ? -5.256 11.357 16.051 1.00 96.12 73 ALA A C 1
ATOM 568 O O . ALA A 1 73 ? -4.171 11.396 15.477 1.00 96.12 73 ALA A O 1
ATOM 569 N N . THR A 1 74 ? -6.178 10.433 15.765 1.00 92.19 74 THR 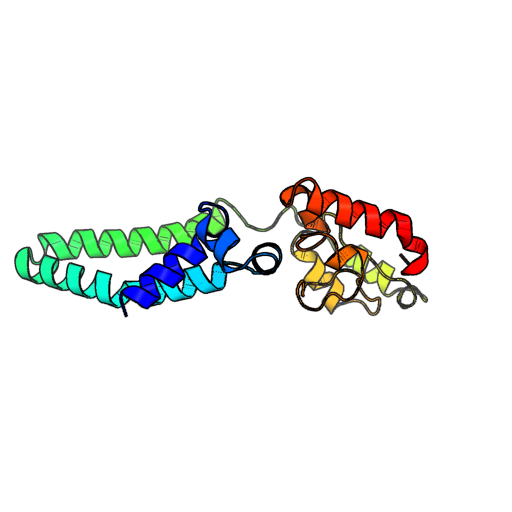A N 1
ATOM 570 C CA . THR A 1 74 ? -5.962 9.365 14.779 1.00 92.19 74 THR A CA 1
ATOM 571 C C . THR A 1 74 ? -5.801 9.944 13.374 1.00 92.19 74 THR A C 1
ATOM 573 O O . THR A 1 74 ? -4.803 9.664 12.713 1.00 92.19 74 THR A O 1
ATOM 576 N N . PHE A 1 75 ? -6.722 10.809 12.933 1.00 91.25 75 PHE A N 1
ATOM 577 C CA . PHE A 1 75 ? -6.636 11.443 11.612 1.00 91.25 75 PHE A CA 1
ATOM 578 C C . PHE A 1 75 ? -5.413 12.358 11.486 1.00 91.25 75 PHE A C 1
ATOM 580 O O . PHE A 1 75 ? -4.686 12.286 10.493 1.00 91.25 75 PHE A O 1
ATOM 587 N N . SER A 1 76 ? -5.144 13.183 12.500 1.00 94.62 76 SER A N 1
ATOM 588 C CA . SER A 1 76 ? -3.973 14.059 12.522 1.00 94.62 76 SER A CA 1
ATOM 589 C C . SER A 1 76 ? -2.674 13.263 12.494 1.00 94.62 76 SER A C 1
ATOM 591 O O . SER A 1 76 ? -1.773 13.628 11.746 1.00 94.62 76 SER A O 1
ATOM 593 N N . MET A 1 77 ? -2.577 12.160 13.241 1.00 93.06 77 MET A N 1
ATOM 594 C CA . MET A 1 77 ? -1.396 11.298 13.231 1.00 93.06 77 MET A CA 1
ATOM 595 C C . MET A 1 77 ? -1.193 10.640 11.863 1.00 93.06 77 MET A C 1
ATOM 597 O O . MET A 1 77 ? -0.068 10.615 11.370 1.00 93.06 77 MET A O 1
ATOM 601 N N . SER A 1 78 ? -2.261 10.162 11.212 1.00 87.44 78 SER A N 1
ATOM 602 C CA . SER A 1 78 ? -2.172 9.596 9.859 1.00 87.44 78 SER A CA 1
ATOM 603 C C . SER A 1 78 ? -1.615 10.600 8.844 1.00 87.44 78 SER A C 1
ATOM 605 O O . SER A 1 78 ? -0.751 10.243 8.046 1.00 87.44 78 SER A O 1
ATOM 607 N N . VAL A 1 79 ? -2.055 11.862 8.899 1.00 88.62 79 VAL A N 1
ATOM 608 C CA . VAL A 1 79 ? -1.534 12.927 8.026 1.00 88.62 79 VAL A CA 1
ATOM 609 C C . VAL A 1 79 ? -0.102 13.300 8.415 1.00 88.62 79 VAL A C 1
ATOM 611 O O . VAL A 1 79 ? 0.790 13.310 7.565 1.00 88.62 79 VAL A O 1
ATOM 614 N N . ALA A 1 80 ? 0.153 13.552 9.699 1.00 92.06 80 ALA A N 1
ATOM 615 C CA . ALA A 1 80 ? 1.461 13.962 10.202 1.00 92.06 80 ALA A CA 1
ATOM 616 C C . ALA A 1 80 ? 2.554 12.920 9.926 1.00 92.06 80 ALA A C 1
ATOM 618 O O . ALA A 1 80 ? 3.692 13.284 9.630 1.00 92.06 80 ALA A O 1
ATOM 619 N N . TRP A 1 81 ? 2.216 11.627 9.952 1.00 89.31 81 TRP A N 1
ATOM 620 C CA . TRP A 1 81 ? 3.155 10.557 9.629 1.00 89.31 81 TRP A CA 1
ATOM 621 C C . TRP A 1 81 ? 3.775 10.730 8.241 1.00 89.31 81 TRP A C 1
ATOM 623 O O . TRP A 1 81 ? 4.981 10.555 8.089 1.00 89.31 81 TRP A O 1
ATOM 633 N N . THR A 1 82 ? 2.992 11.157 7.246 1.00 83.75 82 THR A N 1
ATOM 634 C CA . THR A 1 82 ? 3.501 11.397 5.883 1.00 83.75 82 THR A CA 1
ATOM 635 C C . THR A 1 82 ? 4.461 12.585 5.795 1.00 83.75 82 THR A C 1
ATOM 637 O O . THR A 1 82 ? 5.340 12.591 4.935 1.00 83.75 82 THR A O 1
ATOM 640 N N . ALA A 1 83 ? 4.348 13.554 6.710 1.00 85.12 83 ALA A N 1
ATOM 641 C CA . ALA A 1 83 ? 5.271 14.680 6.814 1.00 85.12 83 ALA A CA 1
ATOM 642 C C . ALA A 1 83 ? 6.584 14.289 7.517 1.00 85.12 83 ALA A C 1
ATOM 644 O O . ALA A 1 83 ? 7.660 14.674 7.067 1.00 85.12 83 ALA A O 1
ATOM 645 N N . PHE A 1 84 ? 6.517 13.495 8.595 1.00 86.62 84 PHE A N 1
ATOM 646 C CA . PHE A 1 84 ? 7.707 13.048 9.337 1.00 86.62 84 PHE A CA 1
ATOM 647 C C . PHE A 1 84 ? 8.455 11.891 8.662 1.00 86.62 84 PHE A C 1
ATOM 649 O O . PHE A 1 84 ? 9.664 11.731 8.839 1.00 86.62 84 PHE A O 1
ATOM 656 N N . ARG A 1 85 ? 7.736 11.056 7.911 1.00 82.12 85 ARG A N 1
ATOM 657 C CA . ARG A 1 85 ? 8.253 9.900 7.174 1.00 82.12 85 ARG A CA 1
ATOM 658 C C . ARG A 1 85 ? 7.781 9.980 5.721 1.00 82.12 85 ARG A C 1
ATOM 660 O O . ARG A 1 85 ? 6.913 9.200 5.323 1.00 82.12 85 ARG A O 1
ATOM 667 N N . PRO A 1 86 ? 8.332 10.914 4.923 1.00 72.38 86 PRO A N 1
ATOM 668 C CA . PRO A 1 86 ? 7.980 11.014 3.517 1.00 72.38 86 PRO A CA 1
ATOM 669 C C . PRO A 1 86 ? 8.223 9.674 2.817 1.00 72.38 86 PRO A C 1
ATOM 671 O O . PRO A 1 86 ? 9.289 9.070 2.932 1.00 72.38 86 PRO A O 1
ATOM 674 N N . ILE A 1 87 ? 7.203 9.210 2.093 1.00 67.31 87 ILE A N 1
ATOM 675 C CA . ILE A 1 87 ? 7.205 7.932 1.358 1.00 67.31 87 ILE A CA 1
ATOM 676 C C . ILE A 1 87 ? 8.146 7.998 0.138 1.00 67.31 87 ILE A C 1
ATOM 678 O O . ILE A 1 87 ? 8.572 6.976 -0.404 1.00 67.31 87 ILE A O 1
ATOM 682 N N . ASN A 1 88 ? 8.518 9.210 -0.273 1.00 64.62 88 ASN A N 1
ATOM 683 C CA . ASN A 1 88 ? 9.434 9.444 -1.374 1.00 64.62 88 ASN A CA 1
ATOM 684 C C . ASN A 1 88 ? 10.880 9.310 -0.885 1.00 64.62 88 ASN A C 1
ATOM 686 O O . ASN A 1 88 ? 11.349 10.093 -0.059 1.00 64.62 88 ASN A O 1
ATOM 690 N N . GLY A 1 89 ? 11.596 8.324 -1.431 1.00 62.84 89 GLY A N 1
ATOM 691 C CA . GLY A 1 89 ? 13.056 8.313 -1.389 1.00 62.84 89 GLY A CA 1
ATOM 692 C C . GLY A 1 89 ? 13.629 9.543 -2.101 1.00 62.84 89 GLY A C 1
ATOM 693 O O . GLY A 1 89 ? 12.910 10.210 -2.846 1.00 62.84 89 GLY A O 1
ATOM 694 N N . SER A 1 90 ? 14.910 9.828 -1.835 1.00 58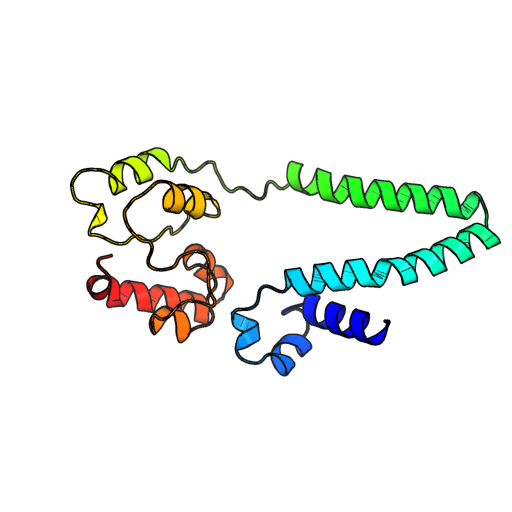.84 90 SER A N 1
ATOM 695 C CA . SER A 1 90 ? 15.711 10.921 -2.420 1.00 58.84 90 SER A CA 1
ATOM 696 C C . SER A 1 90 ? 15.217 11.361 -3.808 1.00 58.84 90 SER A C 1
ATOM 698 O O . SER A 1 90 ? 14.974 10.479 -4.638 1.00 58.84 90 SER A O 1
ATOM 700 N N . PRO A 1 91 ? 15.075 12.675 -4.086 1.00 62.94 91 PRO A N 1
ATOM 701 C CA . PRO A 1 91 ? 14.605 13.174 -5.375 1.00 62.94 91 PRO A CA 1
ATOM 702 C C . PRO A 1 91 ? 15.531 12.698 -6.501 1.00 62.94 91 PRO A C 1
ATOM 704 O O . PRO A 1 91 ? 16.540 13.321 -6.824 1.00 62.94 91 PRO A O 1
ATOM 707 N N . PHE A 1 92 ? 15.188 11.560 -7.100 1.00 73.31 92 PHE A N 1
ATOM 708 C CA . PHE A 1 92 ? 15.874 11.027 -8.259 1.00 73.31 92 PHE A CA 1
ATOM 709 C C . PHE A 1 92 ? 15.379 11.795 -9.479 1.00 73.31 92 PHE A C 1
ATOM 711 O O . PHE A 1 92 ? 14.200 11.736 -9.842 1.00 73.31 92 PHE A O 1
ATOM 718 N N . ARG A 1 93 ? 16.276 12.559 -10.099 1.00 81.88 93 ARG A N 1
ATOM 719 C CA . ARG A 1 93 ? 15.959 13.329 -11.298 1.00 81.88 93 ARG A CA 1
ATOM 720 C C . ARG A 1 93 ? 15.846 12.384 -12.487 1.00 81.88 93 ARG A C 1
ATOM 722 O O . ARG A 1 93 ? 16.838 11.987 -13.082 1.00 81.88 93 ARG A O 1
ATOM 729 N N . VAL A 1 94 ? 14.611 12.038 -12.833 1.00 88.62 94 VAL A N 1
ATOM 730 C CA . VAL A 1 94 ? 14.316 11.161 -13.975 1.00 88.62 94 VAL A CA 1
ATOM 731 C C . VAL A 1 94 ? 14.437 11.854 -15.331 1.00 88.62 94 VAL A C 1
ATOM 733 O O . VAL A 1 94 ? 14.386 11.174 -16.347 1.00 88.62 94 VAL A O 1
ATOM 736 N N . ASP A 1 95 ? 14.584 13.180 -15.373 1.00 91.94 95 ASP A N 1
ATOM 737 C CA . ASP A 1 95 ? 14.529 13.944 -16.627 1.00 91.94 95 ASP A CA 1
ATOM 738 C C . ASP A 1 95 ? 15.650 13.533 -17.595 1.00 91.94 95 ASP A C 1
ATOM 740 O O . ASP A 1 95 ? 15.417 13.386 -18.791 1.00 91.94 95 ASP A O 1
ATOM 744 N N . GLU A 1 96 ? 16.849 13.260 -17.078 1.00 91.12 96 GLU A N 1
ATOM 745 C CA . GLU A 1 96 ? 17.973 12.763 -17.881 1.00 91.12 96 GLU A CA 1
ATOM 746 C C . GLU A 1 96 ? 17.696 11.363 -18.439 1.00 91.12 96 GLU A C 1
ATOM 748 O O . GLU A 1 96 ? 17.989 11.095 -19.602 1.00 91.12 96 GLU A O 1
ATOM 753 N N . VAL A 1 97 ? 17.059 10.495 -17.647 1.00 92.19 97 VAL A N 1
ATOM 754 C CA . VAL A 1 97 ? 16.663 9.149 -18.081 1.00 92.19 97 VAL A CA 1
ATOM 755 C C . VAL A 1 97 ? 15.576 9.219 -19.152 1.00 92.19 97 VAL A C 1
ATOM 757 O O . VAL A 1 97 ? 15.649 8.508 -20.149 1.00 92.19 97 VAL A O 1
ATOM 760 N N . ILE A 1 98 ? 14.590 10.102 -18.978 1.00 94.69 98 ILE A N 1
ATOM 761 C CA . ILE A 1 98 ? 13.523 10.334 -19.959 1.00 94.69 98 ILE A CA 1
ATOM 762 C C . ILE A 1 98 ? 14.120 10.842 -21.271 1.00 94.69 98 ILE A C 1
ATOM 764 O O . ILE A 1 98 ? 13.810 10.309 -22.335 1.00 94.69 98 ILE A O 1
ATOM 768 N N . ASN A 1 99 ? 15.007 11.837 -21.200 1.00 95.38 99 ASN A N 1
ATOM 769 C CA . ASN A 1 99 ? 15.683 12.381 -22.374 1.00 95.38 99 ASN A CA 1
ATOM 770 C C . ASN A 1 99 ? 16.528 11.315 -23.072 1.00 95.38 99 ASN A C 1
ATOM 772 O O . ASN A 1 99 ? 16.463 11.199 -24.290 1.00 95.38 99 ASN A O 1
ATOM 776 N N . PHE A 1 100 ? 17.273 10.507 -22.315 1.00 94.25 100 PHE A N 1
ATOM 777 C CA . PHE A 1 100 ? 18.046 9.399 -22.862 1.00 94.25 100 PHE A CA 1
ATOM 778 C C . PHE A 1 100 ? 17.151 8.388 -23.589 1.00 94.25 100 PHE A C 1
ATOM 780 O O . PHE A 1 100 ? 17.421 8.073 -24.742 1.00 94.25 100 PHE A O 1
ATOM 787 N N . LEU A 1 101 ? 16.067 7.919 -22.965 1.00 94.81 101 LEU A N 1
ATOM 788 C CA . LEU A 1 101 ? 15.176 6.903 -23.543 1.00 94.81 101 LEU A CA 1
ATOM 789 C C . LEU A 1 101 ? 14.366 7.403 -24.751 1.00 94.81 101 LEU A C 1
ATOM 791 O O . LEU A 1 101 ? 13.969 6.600 -25.593 1.00 94.81 101 LEU A O 1
ATOM 795 N N . ASN A 1 102 ? 14.117 8.710 -24.848 1.00 96.00 102 ASN A N 1
ATOM 796 C CA . ASN A 1 102 ? 13.412 9.319 -25.980 1.00 96.00 102 ASN A CA 1
ATOM 797 C C . ASN A 1 102 ? 14.331 9.773 -27.119 1.00 96.00 102 ASN A C 1
ATOM 799 O O . ASN A 1 102 ? 13.834 10.168 -28.175 1.00 96.00 102 ASN A O 1
ATOM 803 N N . ARG A 1 103 ? 15.647 9.759 -26.907 1.00 95.38 103 ARG A N 1
ATOM 804 C CA . ARG A 1 103 ? 16.623 10.198 -27.897 1.00 95.38 103 ARG A CA 1
ATOM 805 C C . ARG A 1 103 ? 16.889 9.101 -28.933 1.00 95.38 103 ARG A C 1
ATOM 807 O O . ARG A 1 103 ? 16.898 7.912 -28.614 1.00 95.38 103 ARG A O 1
ATOM 814 N N . ASP A 1 104 ? 17.164 9.536 -30.163 1.00 92.12 104 ASP A N 1
ATOM 815 C CA . ASP A 1 104 ? 17.564 8.688 -31.287 1.00 92.12 104 ASP A CA 1
ATOM 816 C C . ASP A 1 104 ? 16.573 7.518 -31.476 1.00 92.12 104 ASP A C 1
ATOM 818 O O . ASP A 1 104 ? 15.358 7.722 -31.490 1.00 92.12 104 ASP A O 1
ATOM 822 N N . GLU A 1 105 ? 17.064 6.285 -31.605 1.00 92.88 105 GLU A N 1
ATOM 823 C CA . GLU A 1 105 ? 16.226 5.087 -31.729 1.00 92.88 105 GLU A CA 1
ATOM 824 C C . GLU A 1 105 ? 16.110 4.289 -30.424 1.00 92.88 105 GLU A C 1
ATOM 826 O O . GLU A 1 105 ? 15.864 3.084 -30.456 1.00 92.88 105 GLU A O 1
ATOM 831 N N . HIS A 1 106 ? 16.289 4.907 -29.253 1.00 95.06 106 HIS A N 1
ATOM 832 C CA . HIS A 1 106 ? 16.290 4.159 -27.990 1.00 95.06 106 HIS A CA 1
ATOM 833 C C . HIS A 1 106 ? 14.941 3.527 -27.624 1.00 95.06 106 HIS A C 1
ATOM 835 O O . HIS A 1 106 ? 14.905 2.583 -26.838 1.00 95.06 106 HIS A O 1
ATOM 841 N N . ALA A 1 107 ? 13.849 3.943 -28.271 1.00 94.19 107 ALA A N 1
ATOM 842 C CA . ALA A 1 107 ? 12.543 3.298 -28.143 1.00 94.19 107 ALA A CA 1
ATOM 843 C C . ALA A 1 107 ? 12.529 1.814 -28.571 1.00 94.19 107 ALA A C 1
ATOM 845 O O . ALA A 1 107 ? 11.597 1.097 -28.211 1.00 94.19 107 ALA A O 1
ATOM 846 N N . LYS A 1 108 ? 13.539 1.342 -29.324 1.00 92.94 108 LYS A N 1
ATOM 847 C CA . LYS A 1 108 ? 13.677 -0.077 -29.702 1.00 92.94 108 LYS A CA 1
ATOM 848 C C . LYS A 1 108 ? 14.159 -0.975 -28.563 1.00 92.94 108 LYS A C 1
ATOM 850 O O . LYS A 1 108 ? 13.980 -2.188 -28.637 1.00 92.94 108 LYS A O 1
ATOM 855 N N . PHE A 1 109 ? 14.768 -0.389 -27.535 1.00 92.94 109 PHE A N 1
ATOM 856 C CA . PHE A 1 109 ? 15.214 -1.104 -26.346 1.00 92.94 109 PHE A CA 1
ATOM 857 C C . PHE A 1 109 ? 14.140 -1.065 -25.261 1.00 92.94 109 PHE A C 1
ATOM 859 O O . PHE A 1 109 ? 13.259 -0.200 -25.240 1.00 92.94 109 PHE A O 1
ATOM 866 N N . ARG A 1 110 ? 14.222 -2.019 -24.338 1.00 93.06 110 ARG A N 1
ATOM 867 C CA . ARG A 1 110 ? 13.433 -2.034 -23.109 1.00 93.06 110 ARG A CA 1
ATOM 868 C C . ARG A 1 110 ? 14.287 -1.570 -21.944 1.00 93.06 110 ARG A C 1
ATOM 870 O O . ARG A 1 110 ? 15.508 -1.539 -22.026 1.00 93.06 110 ARG A O 1
ATOM 877 N N . TYR A 1 111 ? 13.642 -1.204 -20.842 1.00 92.50 111 TYR A N 1
ATOM 878 C CA . TYR A 1 111 ? 14.360 -0.727 -19.662 1.00 92.50 111 TYR A CA 1
ATOM 879 C C . TYR A 1 111 ? 13.806 -1.273 -18.343 1.00 92.50 111 TYR A C 1
ATOM 881 O O . TYR A 1 111 ? 12.645 -1.688 -18.221 1.00 92.50 111 TYR A O 1
ATOM 889 N N . LEU A 1 112 ? 14.674 -1.215 -17.332 1.00 91.25 112 LEU A N 1
ATOM 890 C CA . LEU A 1 112 ? 14.406 -1.517 -15.930 1.00 91.25 112 LEU A CA 1
ATOM 891 C C . LEU A 1 112 ? 14.684 -0.287 -15.068 1.00 91.25 112 LEU A C 1
ATOM 893 O O . LEU A 1 112 ? 15.616 0.469 -15.318 1.00 91.25 112 LEU A O 1
ATOM 897 N N . THR A 1 113 ? 13.900 -0.112 -14.010 1.00 88.25 113 THR A N 1
ATOM 898 C CA . THR A 1 113 ? 13.959 1.068 -13.133 1.00 88.25 113 THR A CA 1
ATOM 899 C C . THR A 1 113 ? 14.434 0.700 -11.731 1.00 88.25 113 THR A C 1
ATOM 901 O O . THR A 1 113 ? 13.789 1.005 -10.723 1.00 88.25 113 THR A O 1
ATOM 904 N N . LEU A 1 114 ? 15.563 -0.008 -11.655 1.00 88.44 114 LEU A N 1
ATOM 905 C CA . LEU A 1 114 ? 16.150 -0.434 -10.385 1.00 88.44 114 LEU A CA 1
ATOM 906 C C . LEU A 1 114 ? 16.591 0.789 -9.573 1.00 88.44 114 LEU A C 1
ATOM 908 O O . LEU A 1 114 ? 17.379 1.605 -10.037 1.00 88.44 114 LEU A O 1
ATOM 912 N N . GLY A 1 115 ? 16.069 0.922 -8.353 1.00 82.88 115 GLY A N 1
ATOM 913 C CA . GLY A 1 115 ? 16.380 2.050 -7.468 1.00 82.88 115 GLY A CA 1
ATOM 914 C C . GLY A 1 115 ? 15.579 3.329 -7.732 1.00 82.88 115 GLY A C 1
ATOM 915 O O . GLY A 1 115 ? 15.741 4.291 -6.990 1.00 82.88 115 GLY A O 1
ATOM 916 N N . PHE A 1 116 ? 14.674 3.347 -8.717 1.00 82.56 116 PHE A N 1
ATOM 917 C CA . PHE A 1 116 ? 13.892 4.549 -9.046 1.00 82.56 116 PHE A CA 1
ATOM 918 C C . PHE A 1 116 ? 12.752 4.792 -8.043 1.00 82.56 116 PHE A C 1
ATOM 920 O O . PHE A 1 116 ? 12.169 5.880 -8.010 1.00 82.56 116 PHE A O 1
ATOM 927 N N . GLY A 1 117 ? 12.420 3.788 -7.222 1.00 80.94 117 GLY A N 1
ATOM 928 C CA . GLY A 1 117 ? 11.279 3.838 -6.312 1.00 80.94 117 GLY A CA 1
ATOM 929 C C . GLY A 1 117 ? 9.998 4.139 -7.086 1.00 80.94 117 GLY A C 1
ATOM 930 O O . GLY A 1 117 ? 9.826 3.652 -8.197 1.00 80.94 117 GLY A O 1
ATOM 931 N N . TYR A 1 118 ? 9.143 5.005 -6.545 1.00 78.44 118 TYR A N 1
ATOM 932 C CA . TYR A 1 118 ? 7.880 5.402 -7.180 1.00 78.44 118 TYR A CA 1
ATOM 933 C C . TYR A 1 118 ? 8.041 6.259 -8.449 1.00 78.44 118 TYR A C 1
ATOM 935 O O . TYR A 1 118 ? 7.083 6.409 -9.210 1.00 78.44 118 TYR A O 1
ATOM 943 N N . ASN A 1 119 ? 9.243 6.777 -8.736 1.00 85.31 119 ASN A N 1
ATOM 944 C CA . ASN A 1 119 ? 9.485 7.626 -9.908 1.00 85.31 119 ASN A CA 1
ATOM 945 C C . ASN A 1 119 ? 9.491 6.853 -11.237 1.00 85.31 119 ASN A C 1
ATOM 947 O O . ASN A 1 119 ? 9.482 7.472 -12.300 1.00 85.31 119 ASN A O 1
ATOM 951 N N . PHE A 1 120 ? 9.486 5.515 -11.210 1.00 86.88 120 PHE A N 1
ATOM 952 C CA . PHE A 1 120 ? 9.419 4.715 -12.435 1.00 86.88 120 PHE A CA 1
ATOM 953 C C . PHE A 1 120 ? 8.141 4.981 -13.247 1.00 86.88 120 PHE A C 1
ATOM 955 O O . PHE A 1 120 ? 8.190 4.973 -14.474 1.00 86.88 120 PHE A O 1
ATOM 962 N N . SER A 1 121 ? 7.024 5.271 -12.570 1.00 87.56 121 SER A N 1
ATOM 963 C CA . SER A 1 121 ? 5.740 5.611 -13.195 1.00 87.56 121 SER A CA 1
ATOM 964 C C . SER A 1 121 ? 5.842 6.889 -14.032 1.00 87.56 121 SER A C 1
ATOM 966 O O . SER A 1 121 ? 5.357 6.935 -15.161 1.00 87.56 121 SER A O 1
ATOM 968 N N . LYS A 1 122 ? 6.566 7.898 -13.524 1.00 89.56 122 LYS A N 1
ATOM 969 C CA . LYS A 1 122 ? 6.859 9.141 -14.247 1.00 89.56 122 LYS A CA 1
ATOM 970 C C . LYS A 1 122 ? 7.679 8.873 -15.511 1.00 89.56 122 LYS A C 1
ATOM 972 O O . LYS A 1 122 ? 7.395 9.470 -16.542 1.00 89.56 122 LYS A O 1
ATOM 977 N N . VAL A 1 123 ? 8.660 7.968 -15.450 1.00 91.56 123 VAL A N 1
ATOM 978 C CA . VAL A 1 123 ? 9.423 7.550 -16.640 1.00 91.56 123 VAL A CA 1
ATOM 979 C C . VAL A 1 123 ? 8.508 6.833 -17.625 1.00 91.56 123 VAL A C 1
ATOM 981 O O . VAL A 1 123 ? 8.439 7.239 -18.776 1.00 91.56 123 VAL A O 1
ATOM 984 N N . ALA A 1 124 ? 7.757 5.828 -17.167 1.00 91.62 124 ALA A N 1
ATOM 985 C CA . ALA A 1 124 ? 6.868 5.025 -18.007 1.00 91.62 124 ALA A CA 1
ATOM 986 C C . ALA A 1 124 ? 5.793 5.845 -18.730 1.00 91.62 124 ALA A C 1
ATOM 988 O O . ALA A 1 124 ? 5.439 5.519 -19.857 1.00 91.62 124 ALA A O 1
ATOM 989 N N . ALA A 1 125 ? 5.306 6.925 -18.118 1.00 92.38 125 ALA A N 1
ATOM 990 C CA . ALA A 1 125 ? 4.354 7.832 -18.752 1.00 92.38 125 ALA A CA 1
ATOM 991 C C . ALA A 1 125 ? 4.992 8.777 -19.788 1.00 92.38 125 ALA A C 1
ATOM 993 O O . ALA A 1 125 ? 4.285 9.318 -20.635 1.00 92.38 125 ALA A O 1
ATOM 994 N N . ALA A 1 126 ? 6.303 9.013 -19.708 1.00 93.81 126 ALA A N 1
ATOM 995 C CA . ALA A 1 126 ? 6.995 10.046 -20.478 1.00 93.81 126 ALA A CA 1
ATOM 996 C C . ALA A 1 126 ? 7.885 9.504 -21.608 1.00 93.81 126 ALA A C 1
ATOM 998 O O . ALA A 1 126 ? 8.410 10.300 -22.389 1.00 93.81 126 ALA A O 1
ATOM 999 N N . VAL A 1 127 ? 8.090 8.186 -21.705 1.00 94.81 127 VAL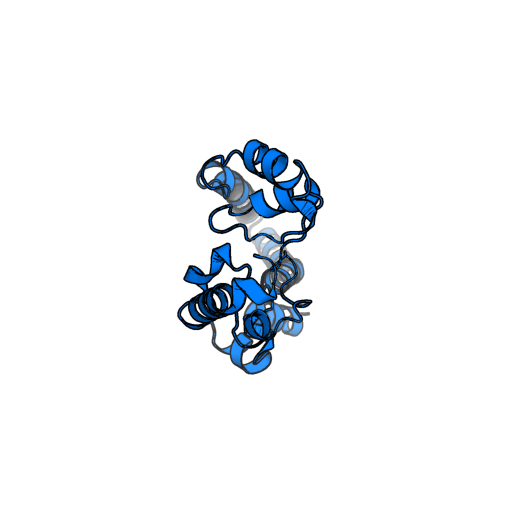 A N 1
ATOM 1000 C CA . VAL A 1 127 ? 8.996 7.569 -22.688 1.00 94.81 127 VAL A CA 1
ATOM 1001 C C . VAL A 1 127 ? 8.269 6.648 -23.662 1.00 94.81 127 VAL A C 1
ATOM 1003 O O . VAL A 1 127 ? 7.253 6.048 -23.328 1.00 94.81 127 VAL A O 1
ATOM 1006 N N . LYS A 1 128 ? 8.810 6.521 -24.880 1.00 94.88 128 LYS A N 1
ATOM 1007 C CA . LYS A 1 128 ? 8.295 5.583 -25.899 1.00 94.88 128 LYS A CA 1
ATOM 1008 C C . LYS A 1 128 ? 8.785 4.144 -25.713 1.00 94.88 128 LYS A C 1
ATOM 1010 O O . LYS A 1 128 ? 8.099 3.215 -26.130 1.00 94.88 128 LYS A O 1
ATOM 1015 N N . ALA A 1 129 ? 9.972 3.966 -25.130 1.00 94.44 129 ALA A N 1
ATOM 1016 C CA . ALA A 1 129 ? 10.508 2.651 -24.789 1.00 94.44 129 ALA A CA 1
ATOM 1017 C C . ALA A 1 129 ? 9.562 1.927 -23.815 1.00 94.44 129 ALA A C 1
ATOM 1019 O O . ALA A 1 129 ? 8.929 2.566 -22.977 1.00 94.44 129 ALA A O 1
ATOM 1020 N N . GLN A 1 130 ? 9.470 0.599 -23.889 1.00 91.25 130 GLN A N 1
ATOM 1021 C CA . GLN A 1 130 ? 8.637 -0.170 -22.959 1.00 91.25 130 GLN A CA 1
ATOM 1022 C C . GLN A 1 130 ? 9.463 -0.718 -21.795 1.00 91.25 130 GLN A C 1
ATOM 1024 O O . GLN A 1 130 ? 10.573 -1.216 -21.981 1.00 91.25 130 GLN A O 1
ATOM 1029 N N . SER A 1 131 ? 8.905 -0.677 -20.585 1.00 90.75 131 SER A N 1
ATOM 1030 C CA . SER A 1 131 ? 9.484 -1.412 -19.461 1.00 90.75 131 SER A CA 1
ATOM 1031 C C . SER A 1 131 ? 9.093 -2.887 -19.531 1.00 90.75 131 SER A C 1
ATOM 1033 O O . SER A 1 131 ? 7.970 -3.221 -19.902 1.00 90.75 131 SER A O 1
ATOM 1035 N N . ILE A 1 132 ? 10.015 -3.767 -19.145 1.00 88.06 132 ILE A N 1
ATOM 1036 C CA . ILE A 1 132 ? 9.767 -5.213 -19.077 1.00 88.06 132 ILE A CA 1
ATOM 1037 C C . ILE A 1 132 ? 8.879 -5.615 -17.889 1.00 88.06 132 ILE A C 1
ATOM 1039 O O . ILE A 1 132 ? 8.204 -6.639 -17.932 1.00 88.06 132 ILE A O 1
ATOM 1043 N N . ASP A 1 133 ? 8.904 -4.819 -16.822 1.00 84.44 133 ASP A N 1
ATOM 1044 C CA . ASP A 1 133 ? 8.335 -5.188 -15.530 1.00 84.44 133 ASP A CA 1
ATOM 1045 C C . ASP A 1 133 ? 6.972 -4.530 -15.277 1.00 84.44 133 ASP A C 1
ATOM 1047 O O . ASP A 1 133 ? 6.013 -5.187 -14.861 1.00 84.44 133 ASP A O 1
ATOM 1051 N N . GLY A 1 134 ? 6.882 -3.233 -15.596 1.00 82.25 134 GLY A N 1
ATOM 1052 C CA . GLY A 1 134 ? 5.680 -2.425 -15.408 1.00 82.25 134 GLY A CA 1
ATOM 1053 C C . GLY A 1 134 ? 5.223 -2.330 -13.947 1.00 82.25 134 GLY A C 1
ATOM 1054 O O . GLY A 1 134 ? 5.941 -2.695 -13.020 1.00 82.25 134 GLY A O 1
ATOM 1055 N N . ASP A 1 135 ? 4.011 -1.807 -13.746 1.00 81.19 135 ASP A N 1
ATOM 1056 C CA . ASP A 1 135 ? 3.383 -1.712 -12.415 1.00 81.19 135 ASP A CA 1
ATOM 1057 C C . ASP A 1 135 ? 2.342 -2.817 -12.160 1.00 81.19 135 ASP A C 1
ATOM 1059 O O . ASP A 1 135 ? 1.899 -3.044 -11.035 1.00 81.19 135 ASP A O 1
ATOM 1063 N N . TYR A 1 136 ? 1.920 -3.528 -13.213 1.00 80.75 136 TYR A N 1
ATOM 1064 C CA . TYR A 1 136 ? 0.824 -4.483 -13.109 1.00 80.75 136 TYR A CA 1
ATOM 1065 C C . TYR A 1 136 ? 1.313 -5.926 -12.947 1.00 80.75 136 TYR A C 1
ATOM 1067 O O . TYR A 1 136 ? 1.348 -6.706 -13.899 1.00 80.75 136 TYR A O 1
ATOM 1075 N N . ASN A 1 137 ? 1.629 -6.297 -11.704 1.00 78.62 137 ASN A N 1
ATOM 1076 C CA . ASN A 1 137 ? 2.200 -7.606 -11.357 1.00 78.62 137 ASN A CA 1
ATOM 1077 C C . ASN A 1 137 ? 1.367 -8.805 -11.860 1.00 78.62 137 ASN A C 1
ATOM 1079 O O . ASN A 1 137 ? 1.920 -9.822 -12.268 1.00 78.62 137 ASN A O 1
ATOM 1083 N N . SER A 1 138 ? 0.035 -8.698 -11.868 1.00 73.94 138 SER A N 1
ATOM 1084 C CA . SER A 1 138 ? -0.845 -9.811 -12.257 1.00 73.94 138 SER A CA 1
ATOM 1085 C C . SER A 1 138 ? -0.935 -10.048 -13.766 1.00 73.94 138 SER A C 1
ATOM 1087 O O . SER A 1 138 ? -1.352 -11.126 -14.175 1.00 73.94 138 SER A O 1
ATOM 1089 N N . ALA A 1 139 ? -0.579 -9.062 -14.593 1.00 79.94 139 ALA A N 1
ATOM 1090 C CA . ALA A 1 139 ? -0.632 -9.174 -16.053 1.00 79.94 139 ALA A CA 1
ATOM 1091 C C . ALA A 1 139 ? 0.708 -9.606 -16.669 1.00 79.94 139 ALA A C 1
ATOM 1093 O O . ALA A 1 139 ? 0.867 -9.599 -17.889 1.00 79.94 139 ALA A O 1
ATOM 1094 N N . ARG A 1 140 ? 1.688 -9.966 -15.837 1.00 82.38 140 ARG A N 1
ATOM 1095 C CA . ARG A 1 140 ? 3.001 -10.413 -16.297 1.00 82.38 140 ARG A CA 1
ATOM 1096 C C . ARG A 1 140 ? 2.882 -11.766 -16.989 1.00 82.38 140 ARG A C 1
ATOM 1098 O O . ARG A 1 140 ? 2.317 -12.707 -16.440 1.00 82.38 140 ARG A O 1
ATOM 1105 N N . LEU A 1 141 ? 3.451 -11.852 -18.187 1.00 84.75 141 LEU A N 1
ATOM 1106 C CA . LEU A 1 141 ? 3.449 -13.069 -19.007 1.00 84.75 141 LEU A CA 1
ATOM 1107 C C . LEU A 1 141 ? 4.828 -13.731 -19.091 1.00 84.75 141 LEU A C 1
ATOM 1109 O O . LEU A 1 141 ? 4.930 -14.876 -19.522 1.00 84.75 141 LEU A O 1
ATOM 1113 N N . LEU A 1 142 ? 5.888 -13.026 -18.684 1.00 87.38 142 LEU A N 1
ATOM 1114 C CA . LEU A 1 142 ? 7.250 -13.542 -18.784 1.00 87.38 142 LEU A CA 1
ATOM 1115 C C . LEU A 1 142 ? 7.490 -14.668 -17.766 1.00 87.38 142 LEU A C 1
ATOM 1117 O O . LEU A 1 142 ? 7.152 -14.499 -16.586 1.00 87.38 142 LEU A O 1
ATOM 1121 N N . PRO A 1 143 ? 8.082 -15.804 -18.175 1.00 86.62 143 PRO A N 1
ATOM 1122 C CA . PRO A 1 143 ? 8.367 -16.922 -17.277 1.00 86.62 143 PRO A CA 1
ATOM 1123 C C . PRO A 1 143 ? 9.167 -16.517 -16.030 1.00 86.62 143 PRO A C 1
ATOM 1125 O O . PRO A 1 143 ? 8.845 -16.936 -14.925 1.00 86.62 143 PRO A O 1
ATOM 1128 N N . GLU A 1 144 ? 10.152 -15.635 -16.168 1.00 85.38 144 GLU A N 1
ATOM 1129 C CA . GLU A 1 144 ? 11.036 -15.157 -15.095 1.00 85.38 144 GLU A CA 1
ATOM 1130 C C . GLU A 1 144 ? 10.302 -14.291 -14.063 1.00 85.38 144 GLU A C 1
ATOM 1132 O O . GLU A 1 144 ? 10.675 -14.241 -12.886 1.00 85.38 144 GLU A O 1
ATOM 1137 N N . LEU A 1 145 ? 9.237 -13.623 -14.506 1.00 84.50 145 LEU A N 1
ATOM 1138 C CA . LEU A 1 145 ? 8.387 -12.772 -13.681 1.00 84.50 145 LEU A CA 1
ATOM 1139 C C . LEU A 1 145 ? 7.189 -13.519 -13.080 1.00 84.50 145 LEU A C 1
ATOM 1141 O O . LEU A 1 145 ? 6.578 -13.035 -12.131 1.00 84.50 145 LEU A O 1
ATOM 1145 N N . THR A 1 146 ? 6.839 -14.682 -13.631 1.00 85.38 146 THR A N 1
ATOM 1146 C CA . THR A 1 146 ? 5.715 -15.504 -13.159 1.00 85.38 146 THR A CA 1
ATOM 1147 C C . THR A 1 146 ? 6.173 -16.673 -12.292 1.00 85.38 146 THR A C 1
ATOM 1149 O O . THR A 1 146 ? 5.444 -17.071 -11.382 1.00 85.38 146 THR A O 1
ATOM 1152 N N . ALA A 1 147 ? 7.365 -17.229 -12.532 1.00 81.94 147 ALA A N 1
ATOM 1153 C CA . ALA A 1 147 ? 7.908 -18.374 -11.797 1.00 81.94 147 ALA A CA 1
ATOM 1154 C C . ALA A 1 147 ? 8.171 -18.065 -10.318 1.00 81.94 147 ALA A C 1
ATOM 1156 O O . ALA A 1 147 ? 8.006 -18.937 -9.465 1.00 81.94 147 ALA A O 1
ATOM 1157 N N . TYR A 1 148 ? 8.536 -16.821 -10.014 1.00 79.44 148 TYR A N 1
ATOM 1158 C CA . TYR A 1 148 ? 8.855 -16.374 -8.667 1.00 79.44 148 TYR A CA 1
ATOM 1159 C C . TYR A 1 148 ? 7.888 -15.283 -8.217 1.00 79.44 148 TYR A C 1
ATOM 1161 O O . TYR A 1 148 ? 7.544 -14.386 -8.982 1.00 79.44 148 TYR A O 1
ATOM 1169 N N . GLY A 1 149 ? 7.472 -15.342 -6.952 1.00 69.50 149 GLY A N 1
ATOM 1170 C CA . GLY A 1 149 ? 6.699 -14.275 -6.329 1.00 69.50 149 GLY A CA 1
ATOM 1171 C C . GLY A 1 149 ? 7.566 -13.039 -6.111 1.00 69.50 149 GLY A C 1
ATOM 1172 O O . GLY A 1 149 ? 8.301 -12.971 -5.126 1.00 69.50 149 GLY A O 1
ATOM 1173 N N . SER A 1 150 ? 7.478 -12.075 -7.022 1.00 72.62 150 SER A N 1
ATOM 1174 C CA . SER A 1 150 ? 8.086 -10.754 -6.894 1.00 72.62 150 SER A CA 1
ATOM 1175 C C . SER A 1 150 ? 7.033 -9.673 -7.148 1.00 72.62 150 SER A C 1
ATOM 1177 O O . SER A 1 150 ? 6.162 -9.819 -8.006 1.00 72.62 150 SER A O 1
ATOM 1179 N N . GLY A 1 151 ? 7.101 -8.568 -6.401 1.00 78.12 151 GLY A N 1
ATOM 1180 C CA . GLY A 1 151 ? 6.460 -7.317 -6.814 1.00 78.12 151 GLY A CA 1
ATOM 1181 C C . GLY A 1 151 ? 7.232 -6.697 -7.978 1.00 78.12 151 GLY A C 1
ATOM 1182 O O . GLY A 1 151 ? 7.880 -7.403 -8.749 1.00 78.12 151 GLY A O 1
ATOM 1183 N N . GLN A 1 152 ? 7.235 -5.374 -8.096 1.00 86.44 152 GLN A N 1
ATOM 1184 C CA . GLN A 1 152 ? 8.127 -4.676 -9.024 1.00 86.44 152 GLN A CA 1
ATOM 1185 C C . GLN A 1 152 ? 9.588 -5.054 -8.727 1.00 86.44 152 GLN A C 1
ATOM 1187 O O . GLN A 1 152 ? 10.000 -5.129 -7.568 1.00 86.44 152 GLN A O 1
ATOM 1192 N N . LEU A 1 153 ? 10.397 -5.279 -9.756 1.00 89.00 153 LEU A N 1
ATOM 1193 C CA . LEU A 1 153 ? 11.769 -5.768 -9.661 1.00 89.00 153 LEU A CA 1
ATOM 1194 C C . LEU A 1 153 ? 12.679 -4.833 -8.860 1.00 89.00 153 LEU A C 1
ATOM 1196 O O . LEU A 1 153 ? 13.625 -5.298 -8.220 1.00 89.00 153 LEU A O 1
ATOM 1200 N N . TYR A 1 154 ? 12.373 -3.534 -8.803 1.00 86.44 154 TYR A N 1
ATOM 1201 C CA . TYR A 1 154 ? 13.090 -2.602 -7.928 1.00 86.44 154 TYR A CA 1
ATOM 1202 C C . TYR A 1 154 ? 12.882 -2.906 -6.428 1.00 86.44 154 TYR A C 1
ATOM 1204 O O . TYR A 1 154 ? 13.714 -2.526 -5.603 1.00 86.44 154 TYR A O 1
ATOM 1212 N N . ASN A 1 155 ? 11.815 -3.632 -6.076 1.00 86.62 155 ASN A N 1
ATOM 1213 C CA . ASN A 1 155 ? 11.500 -4.107 -4.729 1.00 86.62 155 ASN A CA 1
ATOM 1214 C C . ASN A 1 155 ? 11.980 -5.541 -4.454 1.00 86.62 155 ASN A C 1
ATOM 1216 O O . ASN A 1 155 ? 11.732 -6.046 -3.361 1.00 86.62 155 ASN A O 1
ATOM 1220 N N . SER A 1 156 ? 12.685 -6.200 -5.381 1.00 88.50 156 SER A N 1
ATOM 1221 C CA . SER A 1 156 ? 13.075 -7.622 -5.271 1.00 88.50 156 SER A CA 1
ATOM 1222 C C . SER A 1 156 ? 13.707 -7.998 -3.928 1.00 88.50 156 SER A C 1
ATOM 1224 O O . SER A 1 156 ? 13.386 -9.043 -3.366 1.00 88.50 156 SER A O 1
ATOM 1226 N N . LYS A 1 157 ? 14.531 -7.109 -3.355 1.00 86.88 157 LYS A N 1
ATOM 1227 C CA . LYS A 1 157 ? 15.182 -7.316 -2.050 1.00 86.88 157 LYS A CA 1
ATOM 1228 C C . LYS A 1 157 ? 14.204 -7.514 -0.882 1.00 86.88 157 LYS A C 1
ATOM 1230 O O . LYS A 1 157 ? 14.555 -8.158 0.098 1.00 86.88 157 LYS A O 1
ATOM 1235 N N . TYR A 1 158 ? 12.987 -6.978 -0.979 1.00 83.38 158 TYR A N 1
ATOM 1236 C CA . TYR A 1 158 ? 11.952 -7.086 0.055 1.00 83.38 158 TYR A CA 1
ATOM 1237 C C . TYR A 1 158 ? 11.129 -8.378 -0.054 1.00 83.38 158 TYR A C 1
ATOM 1239 O O . TYR A 1 158 ? 10.443 -8.745 0.894 1.00 83.38 158 TYR A O 1
ATOM 1247 N N . TYR A 1 159 ? 11.235 -9.095 -1.177 1.00 82.19 159 TYR A N 1
ATOM 1248 C CA . TYR A 1 159 ? 10.574 -10.384 -1.419 1.00 82.19 159 TYR A CA 1
ATOM 1249 C C . TYR A 1 159 ? 11.514 -11.581 -1.163 1.00 82.19 159 TYR A C 1
ATOM 1251 O O . TYR A 1 159 ? 11.244 -12.709 -1.583 1.00 82.19 159 TYR A O 1
ATOM 1259 N N . GLY A 1 160 ? 12.633 -11.349 -0.467 1.00 85.88 160 GLY A N 1
ATOM 1260 C CA . GLY A 1 160 ? 13.590 -12.381 -0.075 1.00 85.88 160 GLY A CA 1
ATOM 1261 C C . GLY A 1 160 ? 14.222 -13.110 -1.264 1.00 85.88 160 GLY A C 1
ATOM 1262 O O . GLY A 1 160 ? 14.463 -12.525 -2.321 1.00 85.88 160 GLY A O 1
ATOM 1263 N N . ALA A 1 161 ? 14.495 -14.406 -1.090 1.00 89.25 161 ALA A N 1
ATOM 1264 C CA . ALA A 1 161 ? 15.158 -15.222 -2.107 1.00 89.25 161 ALA A CA 1
ATOM 1265 C C . ALA A 1 161 ? 14.359 -15.309 -3.420 1.00 89.25 161 ALA A C 1
ATOM 1267 O O . ALA A 1 161 ? 14.950 -15.236 -4.492 1.00 89.25 161 ALA A O 1
ATOM 1268 N N . ALA A 1 162 ? 13.026 -15.404 -3.347 1.00 85.44 162 ALA A N 1
ATOM 1269 C CA . ALA A 1 162 ? 12.170 -15.483 -4.532 1.00 85.44 162 ALA A CA 1
ATOM 1270 C C . ALA A 1 162 ? 12.228 -14.192 -5.365 1.00 85.44 162 ALA A C 1
ATOM 1272 O O . ALA A 1 162 ? 12.426 -14.250 -6.577 1.00 85.44 162 ALA A O 1
ATOM 1273 N N . GLY A 1 163 ? 12.134 -13.028 -4.714 1.00 88.44 163 GLY A N 1
ATOM 1274 C CA . GLY A 1 163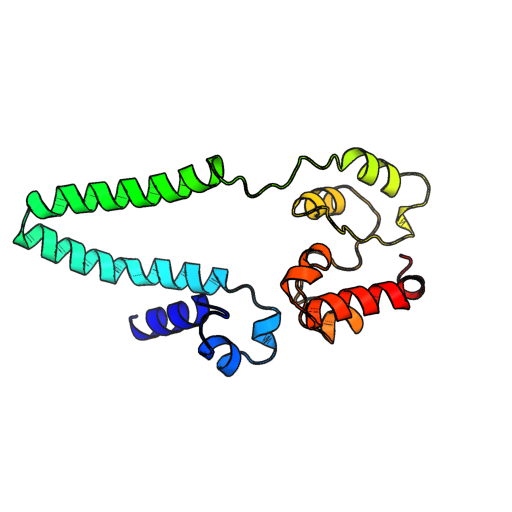 ? 12.289 -11.741 -5.392 1.00 88.44 163 GLY A CA 1
ATOM 1275 C C . GLY A 1 163 ? 13.650 -11.596 -6.066 1.00 88.44 163 GLY A C 1
ATOM 1276 O O . GLY A 1 163 ? 13.733 -11.229 -7.237 1.00 88.44 163 GLY A O 1
ATOM 1277 N N . MET A 1 164 ? 14.720 -11.935 -5.346 1.00 92.12 164 MET A N 1
ATOM 1278 C CA . MET A 1 164 ? 16.079 -11.856 -5.883 1.00 92.12 164 MET A CA 1
ATOM 1279 C C . MET A 1 164 ? 16.322 -12.826 -7.044 1.00 92.12 164 MET A C 1
ATOM 1281 O O . MET A 1 164 ? 17.006 -12.449 -7.995 1.00 92.12 164 MET A O 1
ATOM 1285 N N . GLU A 1 165 ? 15.753 -14.034 -7.014 1.00 91.44 165 GLU A N 1
ATOM 1286 C CA . GLU A 1 165 ? 15.890 -14.976 -8.129 1.00 91.44 165 GLU A CA 1
ATOM 1287 C C . GLU A 1 165 ? 15.072 -14.537 -9.352 1.00 91.44 165 GLU A C 1
ATOM 1289 O O . GLU A 1 165 ? 15.555 -14.691 -10.470 1.00 91.44 165 GLU A O 1
ATOM 1294 N N . SER A 1 166 ? 13.912 -13.890 -9.167 1.00 89.88 166 SER A N 1
ATOM 1295 C CA . SER A 1 166 ? 13.175 -13.240 -10.265 1.00 89.88 166 SER A CA 1
ATOM 1296 C C . SER A 1 166 ? 14.045 -12.203 -10.980 1.00 89.88 166 SER A C 1
ATOM 1298 O O . SER A 1 166 ? 14.256 -12.294 -12.190 1.00 89.88 166 SER A O 1
ATOM 1300 N N . LEU A 1 167 ? 14.646 -11.275 -10.224 1.00 92.31 167 LEU A N 1
ATOM 1301 C CA . LEU A 1 167 ? 15.554 -10.267 -10.776 1.00 92.31 167 LEU A CA 1
ATOM 1302 C C . LEU A 1 167 ? 16.763 -10.906 -11.465 1.00 92.31 167 LEU A C 1
ATOM 1304 O O . LEU A 1 167 ? 17.115 -10.536 -12.583 1.00 92.31 167 LEU A O 1
ATOM 1308 N N . ARG A 1 168 ? 17.393 -11.890 -10.817 1.00 93.06 168 ARG A N 1
ATOM 1309 C CA . ARG A 1 168 ? 18.551 -12.593 -11.374 1.00 93.06 168 ARG A CA 1
ATOM 1310 C C . ARG A 1 168 ? 18.204 -13.317 -12.671 1.00 93.06 168 ARG A C 1
ATOM 1312 O O . ARG A 1 168 ? 19.015 -13.320 -13.592 1.00 93.06 168 ARG A O 1
ATOM 1319 N N . SER A 1 169 ? 17.027 -13.931 -12.740 1.00 91.94 169 SER A N 1
ATOM 1320 C CA . SER A 1 169 ? 16.548 -14.652 -13.914 1.00 91.94 169 SER A CA 1
ATOM 1321 C C . SER A 1 169 ? 16.314 -13.704 -15.092 1.00 91.94 169 SER A C 1
ATOM 1323 O O . SER A 1 169 ? 16.813 -13.974 -16.182 1.00 91.94 169 SER A O 1
ATOM 1325 N N . VAL A 1 170 ? 15.684 -12.546 -14.856 1.00 92.44 170 VAL A N 1
ATOM 1326 C CA . VAL A 1 170 ? 15.514 -11.499 -15.879 1.00 92.44 170 VAL A CA 1
ATOM 1327 C C . VAL A 1 170 ? 16.864 -10.980 -16.380 1.00 92.44 170 VAL A C 1
ATOM 1329 O O . VAL A 1 170 ? 17.069 -10.879 -17.585 1.00 92.44 170 VAL A O 1
ATOM 1332 N N . LEU A 1 171 ? 17.814 -10.701 -15.480 1.00 92.62 171 LEU A N 1
ATOM 1333 C CA . LEU A 1 171 ? 19.137 -10.190 -15.863 1.00 92.62 171 LEU A CA 1
ATOM 1334 C C . LEU A 1 171 ? 19.978 -11.218 -16.635 1.00 92.62 171 LEU A C 1
ATOM 1336 O O . LEU A 1 171 ? 20.712 -10.844 -17.545 1.00 92.62 171 LEU A O 1
ATOM 1340 N N . LYS A 1 172 ? 19.865 -12.513 -16.312 1.00 94.19 172 LYS A N 1
ATOM 1341 C CA . LYS A 1 172 ? 20.541 -13.589 -17.061 1.00 94.19 172 LYS A CA 1
ATOM 1342 C C . LYS A 1 172 ? 20.044 -13.709 -18.504 1.00 94.19 172 LYS A C 1
ATOM 1344 O O . LYS A 1 172 ? 20.827 -14.094 -19.366 1.00 94.19 172 LYS A O 1
ATOM 1349 N N . HIS A 1 173 ? 18.778 -13.378 -18.757 1.00 91.81 173 HIS A N 1
ATOM 1350 C CA . HIS A 1 173 ? 18.147 -13.440 -20.080 1.00 91.81 173 HIS A CA 1
ATOM 1351 C C . HIS A 1 173 ? 17.900 -12.047 -20.683 1.00 91.81 173 HIS A C 1
ATOM 1353 O O . HIS A 1 173 ? 17.067 -11.894 -21.572 1.00 91.81 173 HIS A O 1
ATOM 1359 N N . ALA A 1 174 ? 18.617 -11.017 -20.217 1.00 91.31 174 ALA A N 1
ATOM 1360 C CA . ALA A 1 174 ? 18.396 -9.624 -20.612 1.00 91.31 174 ALA A CA 1
ATOM 1361 C C . ALA A 1 174 ? 18.434 -9.414 -22.138 1.00 91.31 174 ALA A C 1
ATOM 1363 O O . ALA A 1 174 ? 17.585 -8.722 -22.702 1.00 91.31 174 ALA A O 1
ATOM 1364 N N . ASN A 1 175 ? 19.353 -10.105 -22.816 1.00 90.56 175 ASN A N 1
ATOM 1365 C CA . ASN A 1 175 ? 19.497 -10.075 -24.270 1.00 90.56 175 ASN A CA 1
ATOM 1366 C C . ASN A 1 175 ? 18.236 -10.533 -25.028 1.00 90.56 175 ASN A C 1
ATOM 1368 O O . ASN A 1 175 ? 17.986 -10.049 -26.127 1.00 90.56 175 ASN A O 1
ATOM 1372 N N . GLN A 1 176 ? 17.426 -11.428 -24.455 1.00 91.12 176 GLN A N 1
ATOM 1373 C CA . GLN A 1 176 ? 16.177 -11.902 -25.067 1.00 91.12 176 GLN A CA 1
ATOM 1374 C C . GLN A 1 176 ? 15.077 -10.836 -25.039 1.00 91.12 176 GLN A C 1
ATOM 1376 O O . GLN A 1 176 ? 14.141 -10.877 -25.836 1.00 91.12 176 GLN A O 1
ATOM 1381 N N . TYR A 1 177 ? 15.195 -9.870 -24.128 1.00 88.25 177 TYR A N 1
ATOM 1382 C CA . TYR A 1 177 ? 14.184 -8.848 -23.888 1.00 88.25 177 TYR A CA 1
ATOM 1383 C C . TYR A 1 177 ? 14.573 -7.468 -24.408 1.00 88.25 177 TYR A C 1
ATOM 1385 O O . TYR A 1 177 ? 13.807 -6.524 -24.219 1.00 88.25 177 TYR A O 1
ATOM 1393 N N . GLY A 1 178 ? 15.724 -7.347 -25.075 1.00 88.31 178 GLY A N 1
ATOM 1394 C CA . GLY A 1 178 ? 16.231 -6.064 -25.559 1.00 88.31 178 GLY A CA 1
ATOM 1395 C C . GLY A 1 178 ? 16.529 -5.085 -24.423 1.00 88.31 178 GLY A C 1
ATOM 1396 O O . GLY A 1 178 ? 16.337 -3.883 -24.614 1.00 88.31 178 GLY A O 1
ATOM 1397 N N . LEU A 1 179 ? 16.911 -5.618 -23.254 1.00 87.69 179 LEU A N 1
ATOM 1398 C CA . LEU A 1 179 ? 17.457 -4.865 -22.123 1.00 87.69 179 LEU A CA 1
ATOM 1399 C C . LEU A 1 179 ? 18.933 -4.527 -22.340 1.00 87.69 179 LEU A C 1
ATOM 1401 O O . LEU A 1 179 ? 19.638 -5.349 -22.971 1.00 87.69 179 LEU A O 1
#

Foldseek 3Di:
DVVLLVVLVVLLCQPVDCVVCVVCPLVSLQDDSVVSVVVSVVVCVVVVVVVLVVQCVVPPPVSVVVVVVVVCCVVVCVVVCCVVPPPDDDPDPCVVVLCVCAPDVNLVAEDADAPVRPCVVVSCVRHNHHHQFDQRLVPHDDCLSSVARAGRLNCLVVSPPRSVSSNVVCVVCVVVRRD